Protein AF-A0A822H9C3-F1 (afdb_monomer_lite)

Sequence (49 aa):
MALRGLKVLELSGLAPVPFCGMLLADYGASVIRIDRKDDRQNTRLDRLA

Radius of gyration: 11.42 Å; chains: 1; bounding box: 26×15×31 Å

pLDDT: mean 86.55, std 13.38, range [54.38, 98.56]

Structure (mmCIF, N/CA/C/O backbone):
data_AF-A0A822H9C3-F1
#
_entry.id   AF-A0A822H9C3-F1
#
loop_
_atom_site.group_PDB
_atom_site.id
_atom_site.type_symbol
_atom_site.label_atom_id
_atom_site.label_alt_id
_atom_site.label_comp_id
_atom_site.label_asym_id
_atom_site.label_entity_id
_atom_site.label_seq_id
_atom_site.pdbx_PDB_ins_code
_atom_site.Cartn_x
_atom_site.Cartn_y
_atom_site.Cartn_z
_atom_site.occupancy
_atom_site.B_iso_or_equiv
_atom_site.auth_seq_id
_atom_site.auth_comp_id
_atom_site.auth_asym_id
_atom_site.auth_atom_id
_atom_site.pdbx_PDB_model_num
ATOM 1 N N . MET A 1 1 ? -11.061 -0.134 13.521 1.00 87.06 1 MET A N 1
ATOM 2 C CA . MET A 1 1 ? -9.828 0.534 13.062 1.00 87.06 1 MET A CA 1
ATOM 3 C C . MET A 1 1 ? -10.173 1.806 12.306 1.00 87.06 1 MET A C 1
ATOM 5 O O . MET A 1 1 ? -11.309 1.925 11.852 1.00 87.06 1 MET A O 1
ATOM 9 N N . ALA A 1 2 ? -9.219 2.735 12.210 1.00 97.19 2 ALA A N 1
ATOM 10 C CA . ALA A 1 2 ? -9.432 4.092 11.706 1.00 97.19 2 ALA A CA 1
ATOM 11 C C . ALA A 1 2 ? -9.797 4.169 10.211 1.00 97.19 2 ALA A C 1
ATOM 13 O O . ALA A 1 2 ? -10.511 5.084 9.822 1.00 97.19 2 ALA A O 1
ATOM 14 N N . LEU A 1 3 ? -9.368 3.205 9.386 1.00 98.31 3 LEU A N 1
ATOM 15 C CA . LEU A 1 3 ? -9.591 3.210 7.931 1.00 98.31 3 LEU A CA 1
ATOM 16 C C . LEU A 1 3 ? -10.619 2.165 7.465 1.00 98.31 3 LEU A C 1
ATOM 18 O O . LEU A 1 3 ? -10.712 1.852 6.277 1.00 98.31 3 LEU A O 1
ATOM 22 N N . ARG A 1 4 ? -11.410 1.609 8.392 1.00 98.19 4 ARG A N 1
ATOM 23 C CA . ARG A 1 4 ? -12.398 0.570 8.073 1.00 98.19 4 ARG A CA 1
ATOM 24 C C . ARG A 1 4 ? -13.421 1.078 7.054 1.00 98.19 4 ARG A C 1
ATOM 26 O O . ARG A 1 4 ? -14.075 2.089 7.279 1.00 98.19 4 ARG A O 1
ATOM 33 N N . GLY A 1 5 ? -13.613 0.309 5.983 1.00 97.69 5 GLY A N 1
ATOM 34 C CA . GLY A 1 5 ? -14.589 0.603 4.926 1.00 97.69 5 GLY A CA 1
ATOM 35 C C . GLY A 1 5 ? -14.023 1.403 3.753 1.00 97.69 5 GLY A C 1
ATOM 36 O O . GLY A 1 5 ? -14.704 1.539 2.738 1.00 97.69 5 GLY A O 1
ATOM 37 N N . LEU A 1 6 ? -12.775 1.874 3.849 1.00 98.25 6 LEU A N 1
ATOM 38 C CA . LEU A 1 6 ? -12.082 2.496 2.726 1.00 98.25 6 LEU A CA 1
ATOM 39 C C . LEU A 1 6 ? -11.524 1.434 1.774 1.00 98.25 6 LEU A C 1
ATOM 41 O O . LEU A 1 6 ? -11.010 0.398 2.205 1.00 98.25 6 LEU A O 1
ATOM 45 N N . LYS A 1 7 ? -11.621 1.717 0.473 1.00 98.25 7 LYS A N 1
ATOM 46 C CA . LYS A 1 7 ? -11.001 0.937 -0.602 1.00 98.25 7 LYS A CA 1
ATOM 47 C C . LYS A 1 7 ? -9.880 1.764 -1.214 1.00 98.25 7 LYS A C 1
ATOM 49 O O . LYS A 1 7 ? -10.129 2.880 -1.665 1.00 98.25 7 LYS A O 1
ATOM 54 N N . VAL A 1 8 ? -8.673 1.221 -1.227 1.00 97.38 8 VAL A N 1
ATOM 55 C CA . VAL A 1 8 ? -7.468 1.888 -1.720 1.00 97.38 8 VAL A CA 1
ATOM 56 C C . VAL A 1 8 ? -6.951 1.121 -2.925 1.00 97.38 8 VAL A C 1
ATOM 58 O O . VAL A 1 8 ? -6.794 -0.098 -2.873 1.00 97.38 8 VAL A O 1
ATOM 61 N N . LEU A 1 9 ? -6.691 1.844 -4.009 1.00 96.81 9 LEU A N 1
ATOM 62 C CA . LEU A 1 9 ? -5.979 1.310 -5.161 1.00 96.81 9 LEU A CA 1
ATOM 63 C C . LEU A 1 9 ? -4.515 1.722 -5.052 1.00 96.81 9 LEU A C 1
ATOM 65 O O . LEU A 1 9 ? -4.201 2.910 -5.037 1.00 96.81 9 LEU A O 1
ATOM 69 N N . GLU A 1 10 ? -3.639 0.732 -4.966 1.00 94.69 10 GLU A N 1
ATOM 70 C CA . GLU A 1 10 ? -2.192 0.915 -4.974 1.00 94.69 10 GLU A CA 1
ATOM 71 C C . GLU A 1 10 ? -1.674 0.657 -6.390 1.00 94.69 10 GLU A C 1
ATOM 73 O O . GLU A 1 10 ? -1.978 -0.374 -6.983 1.00 94.69 10 GLU A O 1
ATOM 78 N N . LEU A 1 11 ? -0.906 1.587 -6.952 1.00 91.88 11 LEU A N 1
ATOM 79 C CA . LEU A 1 11 ? -0.262 1.393 -8.252 1.00 91.88 11 LEU A CA 1
ATOM 80 C C . LEU A 1 11 ? 1.124 0.786 -8.063 1.00 91.88 11 LEU A C 1
ATOM 82 O O . LEU A 1 11 ? 1.760 1.033 -7.042 1.00 91.88 11 LEU A O 1
ATOM 86 N N . SER A 1 12 ? 1.601 0.030 -9.049 1.00 86.94 12 SER A N 1
ATOM 87 C CA . SER A 1 12 ? 2.923 -0.588 -8.974 1.00 86.94 12 SER A CA 1
ATOM 88 C C . SER A 1 12 ? 4.034 0.426 -8.679 1.00 86.94 12 SER A C 1
ATOM 90 O O . SER A 1 12 ? 4.106 1.516 -9.250 1.00 86.94 12 SER A O 1
ATOM 92 N N . GLY A 1 13 ? 4.904 0.058 -7.745 1.00 85.06 13 GLY A N 1
ATOM 93 C CA . GLY A 1 13 ? 6.053 0.845 -7.327 1.00 85.06 13 GLY A CA 1
ATOM 94 C C . GLY A 1 13 ? 6.989 0.011 -6.463 1.00 85.06 13 GLY A C 1
ATOM 95 O O . GLY A 1 13 ? 6.628 -1.080 -6.032 1.00 85.06 13 GLY A O 1
ATOM 96 N N . LEU A 1 14 ? 8.201 0.510 -6.238 1.00 84.00 14 LEU A N 1
ATOM 97 C CA . LEU A 1 14 ? 9.204 -0.156 -5.400 1.00 84.00 14 LEU A CA 1
ATOM 98 C C . LEU A 1 14 ? 8.780 -0.179 -3.925 1.00 84.00 14 LEU A C 1
ATOM 100 O O . LEU A 1 14 ? 7.795 0.456 -3.566 1.00 84.00 14 LEU A O 1
ATOM 104 N N . ALA A 1 15 ? 9.597 -0.802 -3.070 1.00 85.88 15 ALA A N 1
ATOM 105 C CA . ALA A 1 15 ? 9.369 -1.044 -1.639 1.00 85.88 15 ALA A CA 1
ATOM 106 C C . ALA A 1 15 ? 8.588 0.026 -0.831 1.00 85.88 15 ALA A C 1
ATOM 108 O O . ALA A 1 15 ? 7.726 -0.370 -0.044 1.00 85.88 15 ALA A O 1
ATOM 109 N N . PRO A 1 16 ? 8.790 1.352 -1.000 1.00 88.31 16 PRO A N 1
ATOM 110 C CA . PRO A 1 16 ? 7.996 2.349 -0.273 1.00 88.31 16 PRO A CA 1
ATOM 111 C C . PRO A 1 16 ? 6.488 2.293 -0.562 1.00 88.31 16 PRO A C 1
ATOM 113 O O . PRO A 1 16 ? 5.684 2.635 0.305 1.00 88.31 16 PRO A O 1
ATOM 116 N N . VAL A 1 17 ? 6.102 1.869 -1.768 1.00 90.38 17 VAL A N 1
ATOM 117 C CA . VAL A 1 17 ? 4.702 1.780 -2.192 1.00 90.38 17 VAL A CA 1
ATOM 118 C C . VAL A 1 17 ? 3.986 0.601 -1.512 1.00 90.38 17 VAL A C 1
ATOM 120 O O . VAL A 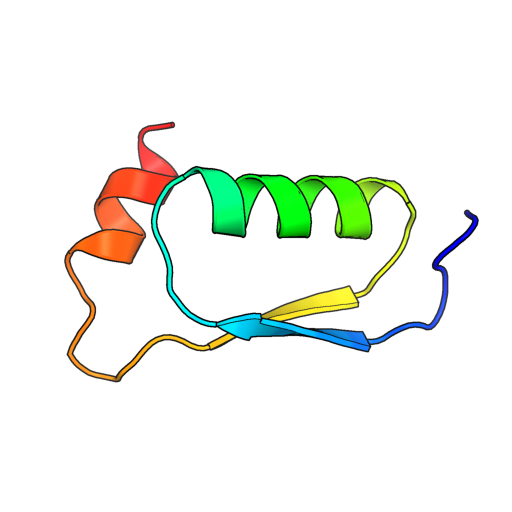1 17 ? 3.084 0.897 -0.728 1.00 90.38 17 VAL A O 1
ATOM 123 N N . PRO A 1 18 ? 4.430 -0.673 -1.658 1.00 89.81 18 PRO A N 1
ATOM 124 C CA . PRO A 1 18 ? 3.913 -1.805 -0.886 1.00 89.81 18 PRO A CA 1
ATOM 125 C C . PRO A 1 18 ? 3.839 -1.541 0.614 1.00 89.81 18 PRO A C 1
ATOM 127 O O . PRO A 1 18 ? 2.882 -1.937 1.273 1.00 89.81 18 PRO A O 1
ATOM 130 N N . PHE A 1 19 ? 4.864 -0.885 1.163 1.00 92.25 19 PHE A N 1
ATOM 131 C CA . PHE A 1 19 ? 4.943 -0.611 2.591 1.00 92.25 19 PHE A CA 1
ATOM 132 C C . PHE A 1 19 ? 3.817 0.314 3.060 1.00 92.25 19 PHE A C 1
ATOM 134 O O . PHE A 1 19 ? 3.187 0.060 4.087 1.00 92.25 19 PHE A O 1
ATOM 141 N N . CYS A 1 20 ? 3.510 1.351 2.278 1.00 95.38 20 CYS A N 1
ATOM 142 C CA . CYS A 1 20 ? 2.369 2.217 2.545 1.00 95.38 20 CYS A CA 1
ATOM 143 C C . CYS A 1 20 ? 1.047 1.436 2.473 1.00 95.38 20 CYS A C 1
ATOM 145 O O . CYS A 1 20 ? 0.224 1.550 3.383 1.00 95.38 20 CYS A O 1
ATOM 147 N N . GLY A 1 21 ? 0.855 0.595 1.451 1.00 95.12 21 GLY A N 1
ATOM 148 C CA . GLY A 1 21 ? -0.331 -0.256 1.337 1.00 95.12 21 GLY A CA 1
ATOM 149 C C . GLY A 1 21 ? -0.520 -1.192 2.529 1.00 95.12 21 GLY A C 1
ATOM 150 O O . GLY A 1 21 ? -1.631 -1.299 3.049 1.00 95.12 21 GLY A O 1
ATOM 151 N N . MET A 1 22 ? 0.560 -1.812 3.013 1.00 94.94 22 MET A N 1
ATOM 152 C CA . MET A 1 22 ? 0.526 -2.658 4.212 1.00 94.94 22 MET A CA 1
ATOM 153 C C . MET A 1 22 ? 0.099 -1.870 5.455 1.00 94.94 22 MET A C 1
ATOM 155 O O . MET A 1 22 ? -0.827 -2.291 6.143 1.00 94.94 22 MET A O 1
ATOM 159 N N . LEU A 1 23 ? 0.673 -0.684 5.689 1.00 97.00 23 LEU A N 1
ATOM 160 C CA . LEU A 1 23 ? 0.267 0.1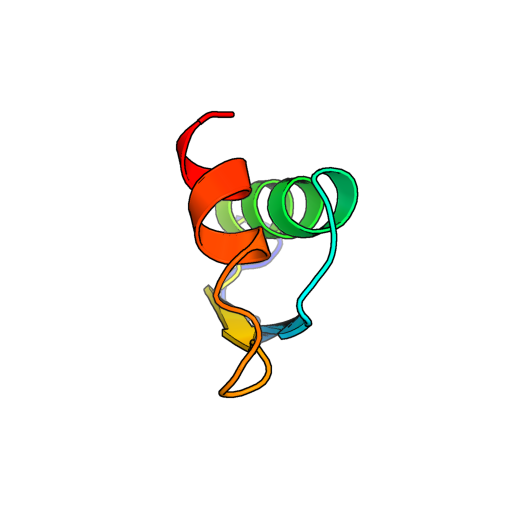77 6.807 1.00 97.00 23 LEU A CA 1
ATOM 161 C C . LEU A 1 23 ? -1.222 0.542 6.738 1.00 97.00 23 LEU 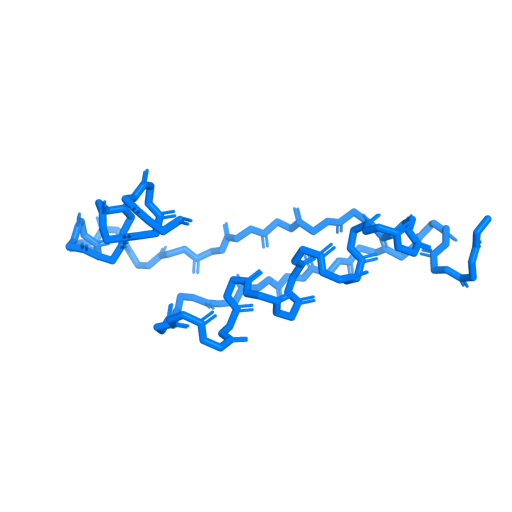A C 1
ATOM 163 O O . LEU A 1 23 ? -1.937 0.461 7.736 1.00 97.00 23 LEU A O 1
AT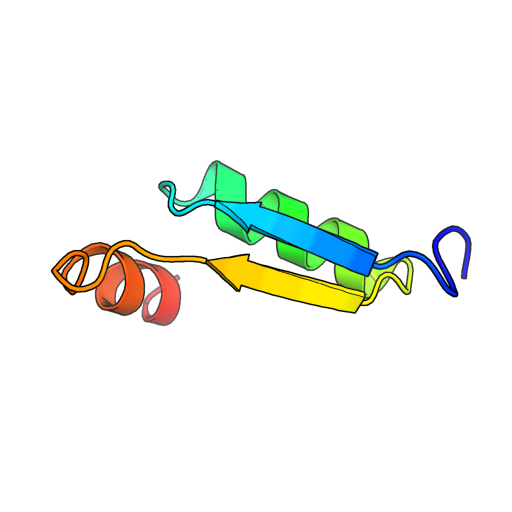OM 167 N N . LEU A 1 24 ? -1.724 0.927 5.563 1.00 97.88 24 LEU A N 1
ATOM 168 C CA . LEU A 1 24 ? -3.144 1.251 5.393 1.00 97.88 24 LEU A CA 1
ATOM 169 C C . LEU A 1 24 ? -4.043 0.035 5.680 1.00 97.88 24 LEU A C 1
ATOM 171 O O . LEU A 1 24 ? -5.107 0.189 6.292 1.00 97.88 24 LEU A O 1
ATOM 175 N N . ALA A 1 25 ? -3.614 -1.163 5.276 1.00 97.19 25 ALA A N 1
ATOM 176 C CA . ALA A 1 25 ? -4.312 -2.413 5.562 1.00 97.19 25 ALA A CA 1
ATOM 177 C C . ALA A 1 25 ? -4.323 -2.743 7.066 1.00 97.19 25 ALA A C 1
ATOM 179 O O . ALA A 1 25 ? -5.379 -3.112 7.588 1.00 97.19 25 ALA A O 1
ATOM 180 N N . ASP A 1 26 ? -3.219 -2.508 7.783 1.00 97.69 26 ASP A N 1
ATOM 181 C CA . ASP A 1 26 ? -3.136 -2.682 9.242 1.00 97.69 26 ASP A CA 1
ATOM 182 C C . ASP A 1 26 ? -4.136 -1.775 9.984 1.00 97.69 26 ASP A C 1
ATOM 184 O O . ASP A 1 26 ? -4.776 -2.183 10.960 1.00 97.69 26 ASP A O 1
ATOM 188 N N . TYR A 1 27 ? -4.371 -0.559 9.473 1.00 98.31 27 TYR A N 1
ATOM 189 C CA . TYR A 1 27 ? -5.415 0.346 9.974 1.00 98.31 27 TYR A CA 1
ATOM 190 C C . TYR A 1 27 ? -6.826 0.048 9.424 1.00 98.31 27 TYR A C 1
ATOM 192 O O . TYR A 1 27 ? -7.775 0.798 9.697 1.00 98.31 27 TYR A O 1
ATOM 200 N N . GLY A 1 28 ? -7.008 -1.073 8.725 1.00 97.88 28 GLY A N 1
ATOM 201 C CA . GLY A 1 28 ? -8.302 -1.641 8.345 1.00 97.88 28 GLY A CA 1
ATOM 202 C C . GLY A 1 28 ? -8.834 -1.241 6.968 1.00 97.88 28 GLY A C 1
ATOM 203 O O . GLY A 1 28 ? -10.023 -1.458 6.713 1.00 97.88 28 GLY A O 1
ATOM 204 N N . ALA A 1 29 ? -8.006 -0.656 6.100 1.00 98.56 29 ALA A N 1
ATOM 205 C CA . ALA A 1 29 ? -8.381 -0.402 4.711 1.00 98.56 29 ALA A CA 1
ATOM 206 C C . ALA A 1 29 ? -8.368 -1.697 3.874 1.00 98.56 29 ALA A C 1
ATOM 208 O O . ALA A 1 29 ? -7.609 -2.625 4.139 1.00 98.56 29 ALA A O 1
ATOM 209 N N . SER A 1 30 ? -9.184 -1.749 2.818 1.00 98.25 30 SER A N 1
ATOM 210 C CA . SER A 1 30 ? -9.089 -2.779 1.777 1.00 98.25 30 SER A CA 1
ATOM 211 C C . SER A 1 30 ? -8.199 -2.260 0.650 1.00 98.25 30 SER A C 1
ATOM 213 O O . SER A 1 30 ? -8.603 -1.356 -0.080 1.00 98.25 30 SER A O 1
ATOM 215 N N . VAL A 1 31 ? -6.989 -2.802 0.525 1.00 96.94 31 VAL A N 1
ATOM 216 C CA . VAL A 1 31 ? -5.991 -2.354 -0.458 1.00 96.94 31 VAL A CA 1
ATOM 217 C C . VAL A 1 31 ? -5.906 -3.355 -1.609 1.00 96.94 31 VAL A C 1
ATOM 219 O O . VAL A 1 31 ? -5.791 -4.558 -1.381 1.00 96.94 31 VAL A O 1
ATOM 222 N N . ILE A 1 32 ? -5.979 -2.867 -2.849 1.00 95.69 32 ILE A N 1
ATOM 223 C CA . ILE A 1 32 ? -5.845 -3.670 -4.071 1.00 95.69 32 ILE A CA 1
ATOM 224 C C . ILE A 1 32 ? -4.711 -3.080 -4.903 1.00 95.69 32 ILE A C 1
ATOM 226 O O . ILE A 1 32 ? -4.775 -1.913 -5.292 1.00 95.69 32 ILE A O 1
ATOM 230 N N . ARG A 1 33 ? -3.698 -3.895 -5.205 1.00 90.38 33 ARG A N 1
ATOM 231 C CA . ARG A 1 33 ? -2.606 -3.501 -6.096 1.00 90.38 33 ARG A CA 1
ATOM 232 C C . ARG A 1 33 ? -2.995 -3.654 -7.563 1.00 90.38 33 ARG A C 1
ATOM 234 O O . ARG A 1 33 ? -3.572 -4.666 -7.959 1.00 90.38 33 ARG A O 1
ATOM 241 N N . ILE A 1 34 ? -2.625 -2.663 -8.363 1.00 91.31 34 ILE A N 1
ATOM 242 C CA . ILE A 1 34 ? -2.747 -2.643 -9.815 1.00 91.31 34 ILE A CA 1
ATOM 243 C C . ILE A 1 34 ? -1.345 -2.547 -10.412 1.00 91.31 34 ILE A C 1
ATOM 245 O O . ILE A 1 34 ? -0.688 -1.507 -10.348 1.00 91.31 34 ILE A O 1
ATOM 249 N N . ASP A 1 35 ? -0.931 -3.636 -11.048 1.00 88.06 35 ASP A N 1
ATOM 250 C CA . ASP A 1 35 ? 0.300 -3.712 -11.824 1.00 88.06 35 ASP A CA 1
ATOM 251 C C . ASP A 1 35 ? 0.003 -3.583 -13.322 1.00 88.06 35 ASP A C 1
ATOM 253 O O . ASP A 1 35 ? -1.074 -3.953 -13.809 1.00 88.06 35 ASP A O 1
ATOM 257 N N . ARG A 1 36 ? 0.976 -3.086 -14.096 1.00 87.56 36 ARG A N 1
ATOM 258 C CA . ARG A 1 36 ? 0.901 -3.218 -15.558 1.00 87.56 36 ARG A CA 1
ATOM 259 C C . ARG A 1 36 ? 1.046 -4.695 -15.913 1.00 87.56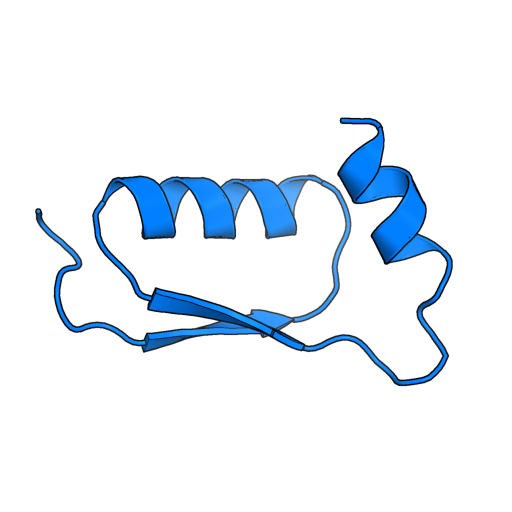 36 ARG A C 1
ATOM 261 O O . ARG A 1 36 ? 1.805 -5.421 -15.281 1.00 87.56 36 ARG A O 1
ATOM 268 N N . LYS A 1 37 ? 0.364 -5.134 -16.972 1.00 83.94 37 LYS A N 1
ATOM 269 C CA . LYS A 1 37 ? 0.360 -6.539 -17.424 1.00 83.94 37 LYS A CA 1
ATOM 270 C C . LYS A 1 37 ? 1.770 -7.148 -17.553 1.00 83.94 37 LYS A C 1
ATOM 272 O O . LYS A 1 37 ? 1.944 -8.333 -17.274 1.00 83.94 37 LYS A O 1
ATOM 277 N N . ASP A 1 38 ? 2.755 -6.339 -17.941 1.00 82.06 38 ASP A N 1
ATOM 278 C CA . ASP A 1 38 ? 4.137 -6.771 -18.173 1.00 82.06 38 ASP A CA 1
ATOM 279 C C . ASP A 1 38 ? 5.089 -6.494 -16.993 1.00 82.06 38 ASP A C 1
ATOM 281 O O . ASP A 1 38 ? 6.282 -6.784 -17.080 1.00 82.06 38 ASP A O 1
ATOM 285 N N . ASP A 1 39 ? 4.582 -5.998 -15.862 1.00 75.69 39 ASP A N 1
ATOM 286 C CA . ASP A 1 39 ? 5.371 -5.601 -14.686 1.00 75.69 39 ASP A CA 1
ATOM 287 C C . ASP A 1 39 ? 5.755 -6.798 -13.789 1.00 75.69 39 ASP A C 1
ATOM 289 O O . ASP A 1 39 ? 5.579 -6.814 -12.573 1.00 75.69 39 ASP A O 1
ATOM 293 N N . ARG A 1 40 ? 6.272 -7.867 -14.409 1.00 63.09 40 ARG A N 1
ATOM 294 C CA . ARG A 1 40 ? 6.597 -9.140 -13.731 1.00 63.09 40 ARG A CA 1
ATOM 295 C C . ARG A 1 40 ? 7.771 -9.050 -12.757 1.00 63.09 40 ARG A C 1
ATOM 297 O O . ARG A 1 40 ? 7.949 -9.958 -11.944 1.00 63.09 40 ARG A O 1
ATOM 304 N N . GLN A 1 41 ? 8.617 -8.031 -12.892 1.00 62.91 41 GLN A N 1
ATOM 305 C CA . GLN A 1 41 ? 9.833 -7.911 -12.088 1.00 62.91 41 GLN A CA 1
ATOM 306 C C . GLN A 1 41 ? 9.529 -7.398 -10.682 1.00 62.91 41 GLN A C 1
ATOM 308 O O . GLN A 1 41 ? 10.104 -7.9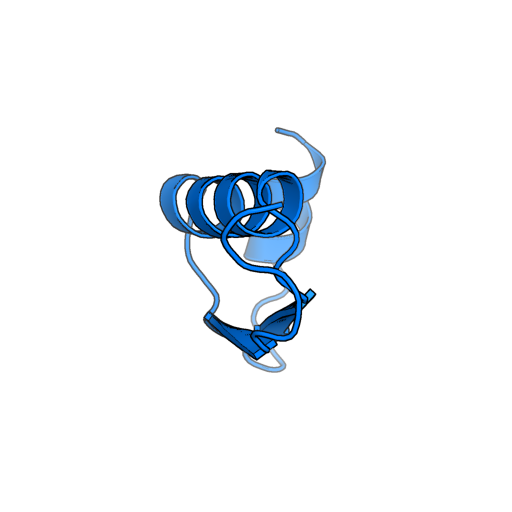03 -9.718 1.00 62.91 41 GLN A O 1
ATOM 313 N N . ASN A 1 42 ? 8.573 -6.477 -10.554 1.00 63.03 42 ASN A N 1
ATOM 314 C CA . ASN A 1 42 ? 8.276 -5.845 -9.277 1.00 63.03 42 ASN A CA 1
ATOM 315 C C . ASN A 1 42 ? 7.615 -6.824 -8.287 1.00 63.03 42 ASN A C 1
ATOM 317 O O . ASN A 1 42 ? 8.056 -6.960 -7.150 1.00 63.03 42 ASN A O 1
ATOM 321 N N . THR A 1 43 ? 6.682 -7.661 -8.764 1.00 62.72 43 THR A N 1
ATOM 322 C CA . THR A 1 43 ? 6.012 -8.681 -7.932 1.00 62.72 43 THR A CA 1
ATOM 323 C C . THR A 1 43 ? 6.978 -9.692 -7.300 1.00 62.72 43 THR A C 1
ATOM 325 O O . THR A 1 43 ? 6.660 -10.288 -6.272 1.00 62.72 43 THR A O 1
ATOM 328 N N . ARG A 1 44 ? 8.136 -9.957 -7.923 1.00 65.50 44 ARG A N 1
ATOM 329 C CA . ARG A 1 44 ? 9.127 -10.896 -7.370 1.00 65.50 44 ARG A CA 1
ATOM 330 C C . ARG A 1 44 ? 9.950 -10.263 -6.258 1.00 65.50 44 ARG A C 1
ATOM 332 O O . ARG A 1 44 ? 10.212 -10.945 -5.277 1.00 65.50 44 ARG A O 1
ATOM 339 N N . LEU A 1 45 ? 10.337 -8.998 -6.412 1.00 64.81 45 LEU A N 1
ATOM 340 C CA . LEU A 1 45 ? 11.105 -8.267 -5.403 1.00 64.81 45 LEU A CA 1
ATOM 341 C C . LEU A 1 45 ? 10.275 -8.052 -4.132 1.00 64.81 45 LEU A C 1
ATOM 343 O O . LEU A 1 45 ? 10.772 -8.303 -3.040 1.00 64.81 45 LEU A O 1
ATOM 347 N N . ASP A 1 46 ? 8.991 -7.728 -4.281 1.00 63.34 46 ASP A N 1
ATOM 348 C CA . ASP A 1 46 ? 8.080 -7.508 -3.148 1.00 63.34 46 ASP A CA 1
ATOM 349 C C . ASP A 1 46 ? 7.805 -8.763 -2.307 1.00 63.34 46 ASP A C 1
ATOM 351 O O . ASP A 1 46 ? 7.331 -8.656 -1.186 1.00 63.34 46 ASP A O 1
ATOM 355 N N . ARG A 1 47 ? 8.061 -9.961 -2.846 1.00 60.47 47 ARG A N 1
ATOM 356 C CA . ARG A 1 47 ? 7.914 -11.233 -2.113 1.00 60.47 47 ARG A CA 1
ATOM 357 C C . ARG A 1 47 ? 9.172 -11.647 -1.355 1.00 60.47 47 ARG A C 1
ATOM 359 O O . ARG A 1 47 ? 9.127 -12.629 -0.620 1.00 60.47 47 ARG A O 1
ATOM 366 N N . LEU A 1 48 ? 10.296 -10.991 -1.629 1.00 62.38 48 LEU A N 1
ATOM 367 C CA . LEU A 1 48 ? 11.583 -11.271 -0.993 1.00 62.38 48 LEU A CA 1
ATOM 368 C C . LEU A 1 48 ? 11.861 -10.333 0.190 1.00 62.38 48 LEU A C 1
ATOM 370 O O . LEU A 1 48 ? 12.759 -10.629 0.976 1.00 62.38 48 LEU A O 1
ATOM 374 N N . ALA A 1 49 ? 11.132 -9.218 0.274 1.00 54.38 49 ALA A N 1
ATOM 375 C CA . ALA A 1 49 ? 11.124 -8.286 1.398 1.00 54.38 49 ALA A CA 1
ATOM 376 C C . ALA A 1 49 ? 10.070 -8.700 2.433 1.00 54.38 49 ALA A C 1
ATOM 378 O O . ALA A 1 49 ? 10.331 -8.468 3.634 1.00 54.38 49 ALA A O 1
#

Foldseek 3Di:
DQAAPAEAEQEDDADVRVVVQVVSVVVHYHYDYDYDPPNVPRVVNVVVD

Secondary structure (DSSP, 8-state):
-TTTT-EEEEEP-STHHHHHHHHHHHTT-EEEEE--TT-TTHHHHTTT-